Protein AF-A0A2P8VVJ1-F1 (afdb_monomer)

Secondary structure (DSSP, 8-state):
-EEEEEEEEE-TTS-EEEEEEEEEEETTEEEEEEEEEEEEES--TT--TT-EEEEEE-TTS-EEEEEESHHHHHHHIIIIITT---HHHHHHHHHHHHHHHHHHHHHHHHHHTT-

Nearest PDB structures (foldseek):
  8fmw-assembly1_Q  TM=5.947E-01  e=1.594E-02  Borreliella burgdorferi B31
  8cd1-assembly1_q  TM=5.871E-01  e=2.662E-02  Pseudomonas aeruginosa PAO1
  4v61-assembly1_AQ  TM=5.853E-01  e=1.470E-01  Spinacia oleracea
  8cwo-assembly1_Q  TM=5.794E-01  e=2.190E-01  Cutibacterium acnes
  5x8r-assembly1_q  TM=6.298E-01  e=2.598E-01  Spinacia oleracea

Foldseek 3Di:
DKFKWFFADQPPVQKTKTWTFWDDPDPPDIDGDPDTDIDIGNPPNPDDGGFIWMFDADPVRDTPDIGGCVVVVVVCCVPPVPVVQDPVNVVVVVVVVVVVVVVVVVVVVVVVVVD

Mean predicted aligned error: 8.22 Å

pLDDT: mean 87.02, std 8.82, range [57.69, 96.44]

Solvent-accessible surface area (backbone atoms only — not comparable to full-atom values): 6581 Å² total; per-residue (Å²): 88,48,31,39,26,33,30,68,42,71,41,97,84,64,28,27,37,30,38,45,46,30,35,52,81,46,99,93,42,72,43,73,52,93,57,94,42,76,47,80,40,65,83,52,80,89,60,56,70,70,41,55,29,35,33,29,35,49,100,84,70,44,80,75,46,77,42,76,30,64,66,60,53,51,48,48,43,59,74,58,54,67,78,73,60,47,73,68,58,51,52,51,49,54,54,50,53,49,53,51,51,52,54,52,54,54,54,50,55,54,48,68,72,72,108

Structure (mmCIF, N/CA/C/O backbone):
data_AF-A0A2P8VVJ1-F1
#
_entry.id   AF-A0A2P8VVJ1-F1
#
loop_
_atom_site.group_PDB
_atom_site.id
_atom_site.type_symbol
_atom_site.label_atom_id
_atom_site.label_alt_id
_atom_site.label_comp_id
_atom_site.label_asym_id
_atom_site.label_entity_id
_atom_site.label_seq_id
_atom_site.pdbx_PDB_ins_code
_atom_site.Cartn_x
_atom_site.Cartn_y
_atom_site.Cartn_z
_atom_site.occupancy
_atom_site.B_iso_or_equiv
_atom_site.auth_seq_id
_atom_site.auth_comp_id
_atom_site.auth_asym_id
_atom_site.auth_atom_id
_atom_site.pdbx_PDB_model_num
ATOM 1 N N . MET A 1 1 ? 13.318 -2.086 -0.746 1.00 86.94 1 MET A N 1
ATOM 2 C CA . MET A 1 1 ? 12.073 -1.415 -0.288 1.00 86.94 1 MET A CA 1
ATOM 3 C C . MET A 1 1 ? 11.083 -1.417 -1.442 1.00 86.94 1 MET A C 1
ATOM 5 O O . MET A 1 1 ? 11.535 -1.262 -2.576 1.00 86.94 1 MET A O 1
ATOM 9 N N . GLN A 1 2 ? 9.791 -1.642 -1.179 1.00 93.62 2 GLN A N 1
ATOM 10 C CA . GLN A 1 2 ? 8.765 -1.729 -2.223 1.00 93.62 2 GLN A CA 1
ATOM 11 C C . GLN A 1 2 ? 8.104 -0.368 -2.468 1.00 93.62 2 GLN A C 1
ATOM 13 O O . GLN A 1 2 ? 7.894 0.414 -1.540 1.00 93.62 2 GLN A O 1
ATOM 18 N N . TYR A 1 3 ? 7.780 -0.097 -3.726 1.00 95.56 3 TYR A N 1
ATOM 19 C CA . TYR A 1 3 ? 7.185 1.147 -4.189 1.00 95.56 3 TYR A CA 1
ATOM 20 C C . TYR A 1 3 ? 6.022 0.862 -5.131 1.00 95.56 3 TYR A C 1
ATOM 22 O O . TYR A 1 3 ? 6.100 -0.034 -5.969 1.00 95.56 3 TYR A O 1
ATOM 30 N N . LEU A 1 4 ? 4.975 1.674 -5.031 1.00 96.44 4 LEU A N 1
ATOM 31 C CA . LEU A 1 4 ? 3.916 1.749 -6.023 1.00 96.44 4 LEU A CA 1
ATOM 32 C C . LEU A 1 4 ? 4.305 2.845 -7.002 1.00 96.44 4 LEU A C 1
ATOM 34 O O . LEU A 1 4 ? 4.578 3.977 -6.596 1.00 96.44 4 LEU A O 1
ATOM 38 N N . ALA A 1 5 ? 4.321 2.515 -8.284 1.00 95.19 5 ALA A N 1
ATOM 39 C CA . ALA A 1 5 ? 4.716 3.431 -9.333 1.00 95.19 5 ALA A CA 1
ATOM 40 C C . ALA A 1 5 ? 3.720 3.418 -10.491 1.00 95.19 5 ALA A C 1
ATOM 42 O O . AL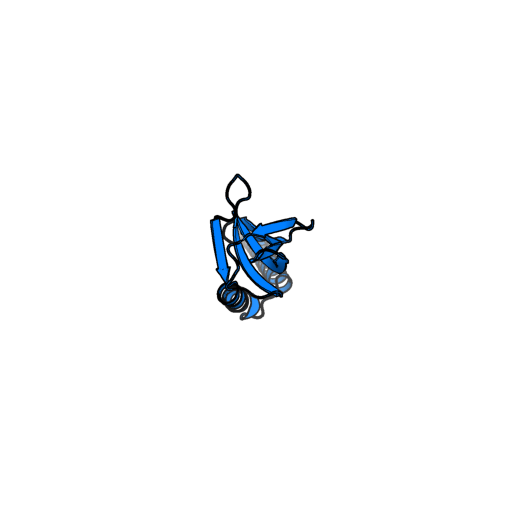A A 1 5 ? 3.026 2.433 -10.736 1.00 95.19 5 ALA A O 1
ATOM 43 N N . LYS A 1 6 ? 3.678 4.526 -11.227 1.00 93.88 6 LYS A N 1
ATOM 44 C CA . LYS A 1 6 ? 2.941 4.661 -12.481 1.00 93.88 6 LYS A CA 1
ATOM 45 C C . LYS A 1 6 ? 3.919 4.762 -13.640 1.00 93.88 6 LYS A C 1
ATOM 47 O O . LYS A 1 6 ? 4.851 5.562 -13.596 1.00 93.88 6 LYS A O 1
ATOM 52 N N . VAL A 1 7 ? 3.667 4.007 -14.701 1.00 92.19 7 VAL A N 1
ATOM 53 C CA . VAL A 1 7 ? 4.412 4.131 -15.958 1.00 92.19 7 VAL A CA 1
ATOM 54 C C . VAL A 1 7 ? 4.021 5.447 -16.631 1.00 92.19 7 VAL A C 1
ATOM 56 O O . VAL A 1 7 ? 2.846 5.658 -16.919 1.00 92.19 7 VAL A O 1
ATOM 59 N N . GLN A 1 8 ? 4.975 6.351 -16.853 1.00 87.50 8 GLN A N 1
ATOM 60 C CA . GLN A 1 8 ? 4.690 7.699 -17.358 1.00 87.50 8 GLN A CA 1
ATOM 61 C C . GLN A 1 8 ? 5.025 7.865 -18.839 1.00 87.50 8 GLN A C 1
ATOM 63 O O . GLN A 1 8 ? 4.275 8.539 -19.526 1.00 87.50 8 GLN A O 1
ATOM 68 N N . LYS A 1 9 ? 6.120 7.274 -19.340 1.00 75.56 9 LYS A N 1
ATOM 69 C CA . LYS A 1 9 ? 6.532 7.346 -20.757 1.00 75.56 9 LYS A CA 1
ATOM 70 C C . LYS A 1 9 ? 7.415 6.165 -21.129 1.00 75.56 9 LYS A C 1
ATOM 72 O O . LYS A 1 9 ? 8.135 5.647 -20.281 1.00 75.56 9 LYS A O 1
ATOM 77 N N . LYS A 1 10 ? 7.432 5.790 -22.411 1.00 67.06 10 LYS A N 1
ATOM 78 C CA . LYS A 1 10 ? 8.505 4.970 -22.994 1.00 67.06 10 LYS A CA 1
ATOM 79 C C . LYS A 1 10 ? 9.602 5.912 -23.493 1.00 67.06 10 LYS A C 1
ATOM 81 O O . LYS A 1 10 ? 9.376 6.687 -24.419 1.00 67.06 10 LYS A O 1
ATOM 86 N N . ALA A 1 11 ? 10.766 5.888 -22.853 1.00 63.56 11 ALA A N 1
ATOM 87 C CA . ALA A 1 11 ? 11.933 6.632 -23.298 1.00 63.56 11 ALA A CA 1
ATOM 88 C C . ALA A 1 11 ? 12.299 6.232 -24.739 1.00 63.56 11 ALA A C 1
ATOM 90 O O . ALA A 1 11 ? 12.162 5.074 -25.141 1.00 63.56 11 ALA A O 1
ATOM 91 N N . PHE A 1 12 ? 12.801 7.201 -25.506 1.00 57.69 12 PHE A N 1
ATOM 92 C CA . PHE A 1 12 ? 13.001 7.140 -26.963 1.00 57.69 12 PHE A CA 1
ATOM 93 C C . PHE A 1 12 ? 13.888 5.972 -27.454 1.00 57.69 12 PHE A C 1
ATOM 95 O O . PHE A 1 12 ? 13.866 5.630 -28.632 1.00 57.69 12 PHE A O 1
ATOM 102 N N . LEU A 1 13 ? 14.644 5.330 -26.555 1.00 62.88 13 LEU A N 1
ATOM 103 C CA . LEU A 1 13 ? 15.547 4.205 -26.834 1.00 62.88 13 LEU A CA 1
ATOM 104 C C . LEU A 1 13 ? 15.088 2.877 -26.195 1.00 62.88 13 LEU A C 1
ATOM 106 O O . LEU A 1 13 ? 15.912 2.036 -25.849 1.00 62.88 13 LEU A O 1
ATOM 110 N N . GLY A 1 14 ? 13.778 2.681 -26.005 1.00 62.72 14 GLY A N 1
ATOM 111 C CA . GLY A 1 14 ? 13.221 1.443 -25.432 1.00 62.72 14 GLY A CA 1
ATOM 112 C C . GLY A 1 14 ? 13.286 1.367 -23.903 1.00 62.72 14 GLY A C 1
ATOM 113 O O . GLY A 1 14 ? 13.012 0.317 -23.323 1.00 62.72 14 GLY A O 1
ATOM 114 N N . GLY A 1 15 ? 13.636 2.479 -23.253 1.00 71.62 15 GLY A N 1
ATOM 115 C CA . GLY A 1 15 ? 13.464 2.664 -21.816 1.00 71.62 15 GLY A CA 1
ATOM 116 C C . GLY A 1 15 ? 12.033 3.056 -21.459 1.00 71.62 15 GLY A C 1
ATOM 117 O O . GLY A 1 15 ? 11.188 3.258 -22.328 1.00 71.62 15 GLY A O 1
ATOM 118 N N . ALA A 1 16 ? 11.758 3.202 -20.175 1.00 83.44 16 ALA A N 1
ATOM 119 C CA . ALA A 1 16 ? 10.525 3.740 -19.642 1.00 83.44 16 ALA A CA 1
ATOM 120 C C . ALA A 1 16 ? 10.790 4.476 -18.329 1.00 83.44 16 ALA A C 1
ATOM 122 O O . ALA A 1 16 ? 11.697 4.123 -17.573 1.00 83.44 16 ALA A O 1
ATOM 123 N N . GLU A 1 17 ? 9.981 5.497 -18.082 1.00 88.56 17 GLU A N 1
ATOM 124 C CA . GLU A 1 17 ? 10.005 6.314 -16.875 1.00 88.56 17 GLU A CA 1
ATOM 125 C C . GLU A 1 17 ? 8.898 5.853 -15.928 1.00 88.56 17 GLU A C 1
ATOM 127 O O . GLU A 1 17 ? 7.734 5.704 -16.322 1.00 88.56 17 GLU A O 1
ATOM 132 N N . LEU A 1 18 ? 9.269 5.634 -14.671 1.00 91.19 18 LEU A N 1
ATOM 133 C CA . LEU A 1 18 ? 8.359 5.323 -13.581 1.00 91.19 18 LEU A CA 1
ATOM 134 C C . LEU A 1 18 ? 8.264 6.503 -12.633 1.00 91.19 18 LEU A C 1
ATOM 136 O O . LEU A 1 18 ? 9.260 6.894 -12.033 1.00 91.19 18 LEU A O 1
ATOM 140 N N . LEU A 1 19 ? 7.050 6.996 -12.434 1.00 93.44 19 LEU A N 1
ATOM 141 C CA . LEU A 1 19 ? 6.735 7.933 -11.372 1.00 93.44 19 LEU A CA 1
ATOM 142 C C . LEU A 1 19 ? 6.406 7.151 -10.101 1.00 93.44 19 LEU A C 1
ATOM 144 O O . LEU A 1 19 ? 5.406 6.432 -10.073 1.00 93.44 19 LEU A O 1
ATOM 148 N N . LEU A 1 20 ? 7.206 7.298 -9.050 1.00 94.69 20 LEU A N 1
ATOM 149 C CA . LEU A 1 20 ? 6.906 6.689 -7.757 1.00 94.69 20 LEU A CA 1
ATOM 150 C C . LEU A 1 20 ? 5.803 7.480 -7.051 1.00 94.69 20 LEU A C 1
ATOM 152 O O . LEU A 1 20 ? 5.862 8.705 -6.968 1.00 94.69 20 LEU A O 1
ATOM 156 N N . LEU A 1 21 ? 4.805 6.767 -6.537 1.00 95.69 21 LEU A N 1
ATOM 157 C CA . LEU A 1 21 ? 3.609 7.337 -5.919 1.00 95.69 21 LEU A CA 1
ATOM 158 C C . LEU A 1 21 ? 3.557 7.084 -4.416 1.00 95.69 21 LEU A C 1
ATOM 160 O O . LEU A 1 21 ? 3.175 7.967 -3.653 1.00 95.69 21 LEU A O 1
ATOM 164 N N . ALA A 1 22 ? 3.923 5.877 -3.993 1.00 96.19 22 ALA A N 1
ATOM 165 C CA . ALA A 1 22 ? 3.906 5.479 -2.595 1.00 96.19 22 ALA A CA 1
ATOM 166 C C . ALA A 1 22 ? 5.066 4.536 -2.290 1.00 96.19 22 ALA A C 1
ATOM 168 O O . ALA A 1 22 ? 5.560 3.839 -3.180 1.00 96.19 22 ALA A O 1
ATOM 169 N N . GLU A 1 23 ? 5.467 4.493 -1.028 1.00 95.25 23 GLU A N 1
ATOM 170 C CA . GLU A 1 23 ? 6.471 3.565 -0.527 1.00 95.25 23 GLU A CA 1
ATOM 171 C C . GLU A 1 23 ? 5.945 2.758 0.650 1.00 95.25 23 GLU A C 1
ATOM 173 O O . GLU A 1 23 ? 5.178 3.257 1.479 1.00 95.25 23 GLU A O 1
ATOM 178 N N . GLN A 1 24 ? 6.364 1.500 0.714 1.00 94.44 24 GLN A N 1
ATOM 179 C CA . GLN A 1 24 ? 6.089 0.641 1.848 1.00 94.44 24 GLN A CA 1
ATOM 180 C C . GLN A 1 24 ? 7.069 0.979 2.974 1.00 94.44 24 GLN A C 1
ATOM 182 O O . GLN A 1 24 ? 8.277 0.764 2.847 1.00 94.44 24 GLN A O 1
ATOM 187 N N . THR A 1 25 ? 6.548 1.499 4.081 1.00 90.75 25 THR A N 1
ATOM 188 C CA . THR A 1 25 ? 7.348 1.8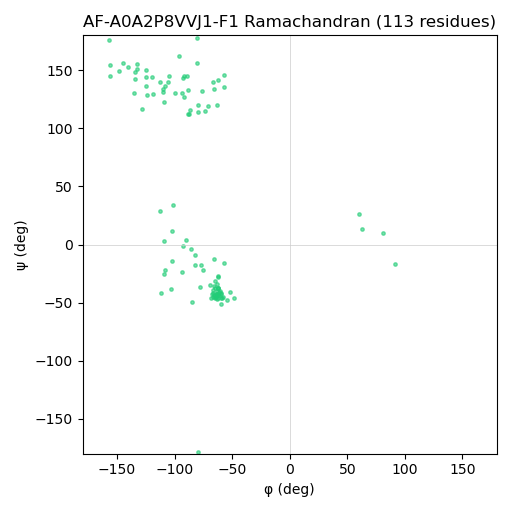71 5.261 1.00 90.75 25 THR A CA 1
ATOM 189 C C . THR A 1 25 ? 7.415 0.748 6.291 1.00 90.75 25 THR A C 1
ATOM 191 O O . THR A 1 25 ? 8.358 0.680 7.076 1.00 90.75 25 THR A O 1
ATOM 194 N N . SER A 1 26 ? 6.435 -0.157 6.279 1.00 89.25 26 SER A N 1
ATOM 195 C CA . SER A 1 26 ? 6.398 -1.385 7.079 1.00 89.25 26 SER A CA 1
ATOM 196 C C . SER A 1 26 ? 5.482 -2.417 6.416 1.00 89.25 26 SER A C 1
ATOM 198 O O . SER A 1 26 ? 4.839 -2.115 5.415 1.00 89.25 26 SER A O 1
ATOM 200 N N . GLU A 1 27 ? 5.400 -3.625 6.973 1.00 84.06 27 GLU A N 1
ATOM 201 C CA . GLU A 1 27 ? 4.656 -4.752 6.392 1.00 84.06 27 GLU A CA 1
ATOM 202 C C . GLU A 1 27 ? 3.228 -4.381 5.948 1.00 84.06 27 GLU A C 1
ATOM 204 O O . GLU A 1 27 ? 2.854 -4.658 4.811 1.00 84.06 27 GLU A O 1
ATOM 209 N N . SER A 1 28 ? 2.476 -3.661 6.786 1.00 82.38 28 SER A N 1
ATOM 210 C CA . SER A 1 28 ? 1.090 -3.253 6.514 1.00 82.38 28 SER A CA 1
ATOM 211 C C . SER A 1 28 ? 0.900 -1.756 6.245 1.00 82.38 28 SER A C 1
ATOM 213 O O . SER A 1 28 ? -0.233 -1.319 6.052 1.00 82.38 28 SER A O 1
ATOM 215 N N . THR A 1 29 ? 1.973 -0.955 6.219 1.00 87.94 29 THR A N 1
ATOM 216 C CA . THR A 1 29 ? 1.860 0.510 6.089 1.00 87.94 29 THR A CA 1
ATOM 217 C C . THR A 1 29 ? 2.540 1.025 4.833 1.00 87.94 29 THR A C 1
ATOM 219 O O . THR A 1 29 ? 3.725 0.783 4.594 1.00 87.94 29 THR A O 1
ATOM 222 N N . TRP A 1 30 ? 1.787 1.821 4.080 1.00 94.00 30 TRP A N 1
ATOM 223 C CA . TRP A 1 30 ? 2.254 2.549 2.911 1.00 94.00 30 TRP A CA 1
ATOM 224 C C . TRP A 1 30 ? 2.085 4.049 3.118 1.00 94.00 30 TRP A C 1
ATOM 226 O O . TRP A 1 30 ? 1.109 4.499 3.717 1.00 94.00 30 TRP A O 1
ATOM 236 N N . THR A 1 31 ? 3.025 4.830 2.599 1.00 94.31 31 THR A N 1
ATOM 237 C CA . THR A 1 31 ? 2.979 6.294 2.645 1.00 94.31 31 THR A CA 1
ATOM 238 C C . THR A 1 31 ? 3.104 6.870 1.251 1.00 94.31 31 THR A C 1
ATOM 240 O O . THR A 1 31 ? 3.944 6.432 0.464 1.00 94.31 31 THR A O 1
ATOM 243 N N . LEU A 1 32 ? 2.281 7.872 0.948 1.00 95.38 32 LEU A N 1
ATOM 244 C CA . LEU A 1 32 ? 2.389 8.618 -0.299 1.00 95.38 32 LEU A CA 1
ATOM 245 C C . LEU A 1 32 ? 3.694 9.414 -0.322 1.00 95.38 32 LEU A C 1
ATOM 247 O O . LEU A 1 32 ? 4.090 10.014 0.678 1.00 95.38 32 LEU A O 1
ATOM 251 N N . LEU A 1 33 ? 4.343 9.438 -1.481 1.00 93.38 33 LEU A N 1
ATOM 252 C CA . LEU A 1 33 ? 5.517 10.263 -1.705 1.00 93.38 33 LEU A CA 1
ATOM 253 C C . LEU A 1 33 ? 5.069 11.698 -1.990 1.00 93.38 33 LEU A C 1
ATOM 255 O O . LEU A 1 33 ? 4.349 11.965 -2.949 1.00 93.38 33 LEU A O 1
ATOM 259 N N . SER A 1 34 ? 5.509 12.633 -1.151 1.00 85.62 34 SER A N 1
ATOM 260 C CA . SER A 1 34 ? 5.163 14.056 -1.275 1.00 85.62 34 SER A CA 1
ATOM 261 C C . SER A 1 34 ? 5.914 14.764 -2.405 1.00 85.62 34 SER A C 1
ATOM 263 O O . SER A 1 34 ? 5.495 15.827 -2.856 1.00 85.62 34 SER A O 1
ATOM 265 N N . ALA A 1 35 ? 7.049 14.204 -2.826 1.00 88.44 35 ALA A N 1
ATOM 266 C CA . ALA A 1 35 ? 7.894 14.739 -3.883 1.00 88.44 35 ALA A CA 1
ATOM 267 C C . ALA A 1 35 ? 7.870 13.810 -5.097 1.00 88.44 35 ALA A C 1
ATOM 269 O O . ALA A 1 35 ? 7.937 12.587 -4.957 1.00 88.44 35 ALA A O 1
ATOM 270 N N . GLU A 1 36 ? 7.822 14.409 -6.284 1.00 84.38 36 GLU A N 1
ATOM 271 C CA . GLU A 1 36 ? 7.930 13.677 -7.539 1.00 84.38 36 GLU A CA 1
ATOM 272 C C . GLU A 1 36 ? 9.303 13.003 -7.629 1.00 84.38 36 GLU A C 1
ATOM 274 O O . GLU A 1 36 ? 10.349 13.653 -7.577 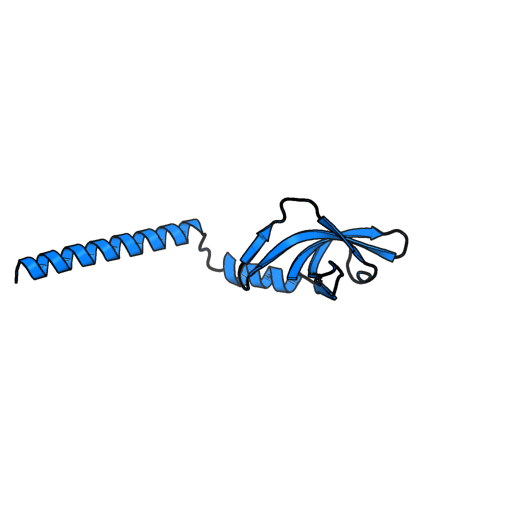1.00 84.38 36 GLU A O 1
ATOM 279 N N . ARG A 1 37 ? 9.289 11.675 -7.737 1.00 90.38 37 ARG A N 1
ATOM 280 C CA . ARG A 1 37 ? 10.488 10.852 -7.853 1.00 90.38 37 ARG A CA 1
ATOM 281 C C . ARG A 1 37 ? 10.330 9.947 -9.059 1.00 90.38 37 ARG A C 1
ATOM 283 O O . ARG A 1 37 ? 9.432 9.108 -9.091 1.00 90.38 37 ARG A O 1
ATOM 290 N N . ILE A 1 38 ? 11.206 10.139 -10.038 1.00 89.88 38 ILE A N 1
ATOM 291 C CA . ILE A 1 38 ? 11.191 9.402 -11.297 1.00 89.88 38 ILE A CA 1
ATOM 292 C C . ILE A 1 38 ? 12.367 8.430 -11.316 1.00 89.88 38 ILE A C 1
ATOM 294 O O . ILE A 1 38 ? 13.479 8.782 -10.923 1.00 89.88 38 ILE A O 1
ATOM 298 N N . VAL A 1 39 ? 12.110 7.202 -11.757 1.00 89.12 39 VAL A N 1
ATOM 299 C CA . VAL A 1 39 ? 13.132 6.175 -11.965 1.00 89.12 39 VAL A CA 1
ATOM 300 C C . VAL A 1 39 ? 13.056 5.697 -13.407 1.00 89.12 39 VAL A C 1
ATOM 302 O O . VAL A 1 39 ? 11.990 5.327 -13.897 1.00 89.12 39 VAL A O 1
ATOM 305 N N . GLU A 1 40 ? 14.195 5.693 -14.088 1.00 86.75 40 GLU A N 1
ATOM 306 C CA . G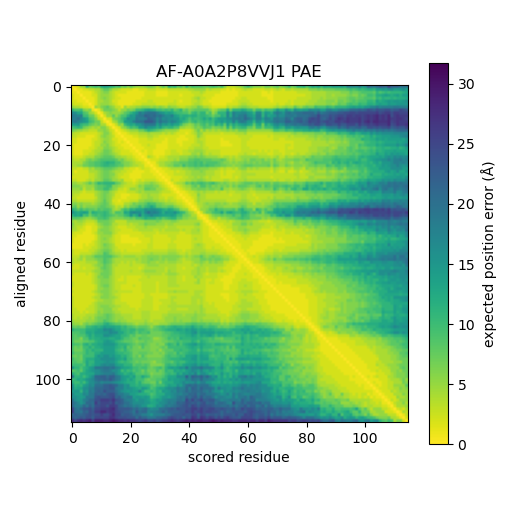LU A 1 40 ? 14.310 5.185 -15.451 1.00 86.75 40 GLU A CA 1
ATOM 307 C C . GLU A 1 40 ? 14.633 3.692 -15.458 1.00 86.75 40 GLU A C 1
ATOM 309 O O . GLU A 1 40 ? 15.381 3.182 -14.620 1.00 86.75 40 GLU A O 1
ATOM 314 N N . THR A 1 41 ? 14.090 2.967 -16.432 1.00 82.12 41 THR A N 1
ATOM 315 C CA . THR A 1 41 ? 14.381 1.544 -16.598 1.00 82.12 41 THR A CA 1
ATOM 316 C C . THR A 1 41 ? 14.163 1.066 -18.019 1.00 82.12 41 THR A C 1
ATOM 318 O O . THR A 1 41 ? 13.242 1.481 -18.708 1.00 82.12 41 THR A O 1
ATOM 321 N N . THR A 1 42 ? 14.988 0.128 -18.465 1.00 77.12 42 THR A N 1
ATOM 322 C CA . THR A 1 42 ? 14.840 -0.548 -19.762 1.00 77.12 42 THR A CA 1
ATOM 323 C C . THR A 1 42 ? 14.035 -1.844 -19.673 1.00 77.12 42 THR A C 1
ATOM 325 O O . THR A 1 42 ? 13.787 -2.495 -20.683 1.00 77.12 42 THR A O 1
ATOM 328 N N . ARG A 1 43 ? 13.593 -2.232 -18.467 1.00 70.00 43 ARG A N 1
ATOM 329 C CA . ARG A 1 43 ? 12.952 -3.531 -18.194 1.00 70.00 43 ARG A CA 1
ATOM 330 C C . ARG A 1 43 ? 11.423 -3.537 -18.346 1.00 70.00 43 ARG A C 1
ATOM 332 O O . ARG A 1 43 ? 10.801 -4.563 -18.098 1.00 70.00 43 ARG A O 1
ATOM 339 N N . LEU A 1 44 ? 10.801 -2.433 -18.769 1.00 68.38 44 LEU A N 1
ATOM 340 C CA . LEU A 1 44 ? 9.334 -2.264 -18.802 1.00 68.38 44 LEU A CA 1
ATOM 341 C C . LEU A 1 44 ? 8.699 -2.432 -20.187 1.00 68.38 44 LEU A C 1
ATOM 343 O O . LEU A 1 44 ? 7.697 -1.796 -20.504 1.00 68.38 44 LEU A O 1
ATOM 347 N N . LEU A 1 45 ? 9.243 -3.307 -21.027 1.00 65.81 45 LEU A N 1
ATOM 348 C CA . LEU A 1 45 ? 8.691 -3.523 -22.370 1.00 65.81 45 LEU A CA 1
ATOM 349 C C . LEU A 1 45 ? 7.249 -4.072 -22.341 1.00 65.81 45 LEU A C 1
ATOM 351 O O . LEU A 1 45 ? 6.482 -3.818 -23.269 1.00 65.81 45 LEU A O 1
ATOM 355 N N . ALA A 1 46 ? 6.877 -4.780 -21.267 1.00 78.19 46 ALA A N 1
ATOM 356 C CA . ALA A 1 46 ? 5.569 -5.414 -21.100 1.00 78.19 46 ALA A CA 1
ATOM 357 C C . ALA A 1 46 ? 4.456 -4.469 -20.607 1.00 78.19 46 ALA A C 1
ATOM 359 O O . ALA A 1 46 ? 3.281 -4.792 -20.762 1.00 78.19 46 ALA A O 1
ATOM 360 N N . PHE A 1 47 ? 4.799 -3.309 -20.039 1.00 84.38 47 PHE A N 1
ATOM 361 C CA . PHE A 1 47 ? 3.826 -2.391 -19.442 1.00 84.38 47 PHE A CA 1
ATOM 362 C C . PHE A 1 47 ? 3.584 -1.181 -20.351 1.00 84.38 47 PHE A C 1
ATOM 364 O O . PHE A 1 47 ? 4.482 -0.715 -21.060 1.00 84.38 47 PHE A O 1
ATOM 371 N N . GLN A 1 48 ? 2.346 -0.688 -20.371 1.00 86.56 48 GLN A N 1
ATOM 372 C CA . GLN A 1 48 ? 1.978 0.510 -21.123 1.00 86.56 48 GLN A CA 1
ATOM 373 C C . GLN A 1 48 ? 1.996 1.740 -20.219 1.00 86.56 48 GLN A C 1
ATOM 375 O O . GLN A 1 48 ? 1.996 1.639 -18.993 1.00 86.56 48 GLN A O 1
ATOM 380 N N . GLU A 1 49 ? 2.038 2.912 -20.845 1.00 89.31 49 GLU A N 1
ATOM 381 C CA . GLU A 1 49 ? 1.867 4.181 -20.146 1.00 89.31 49 GLU A CA 1
ATOM 382 C C . GLU A 1 49 ? 0.524 4.207 -19.403 1.00 89.31 49 GLU A C 1
ATOM 384 O O . GLU A 1 49 ? -0.504 3.780 -19.925 1.00 89.31 49 GLU A O 1
ATOM 389 N N . GLY A 1 50 ? 0.548 4.687 -18.162 1.00 89.69 50 GLY A N 1
ATOM 390 C CA . GLY A 1 50 ? -0.597 4.729 -17.259 1.00 89.69 50 GLY A CA 1
ATOM 391 C C . GLY A 1 50 ? -0.751 3.502 -16.358 1.00 89.69 50 GLY A C 1
ATOM 392 O O . GLY A 1 50 ? -1.440 3.612 -15.345 1.00 89.69 50 GLY A O 1
ATOM 393 N N . ASN A 1 51 ? -0.098 2.371 -16.653 1.00 92.38 51 ASN A N 1
ATOM 394 C CA . ASN A 1 51 ? -0.168 1.190 -15.791 1.00 92.38 51 ASN A CA 1
ATOM 395 C C . ASN A 1 51 ? 0.413 1.470 -14.399 1.00 92.38 51 ASN A C 1
ATOM 397 O O . ASN A 1 51 ? 1.443 2.137 -14.260 1.00 92.38 51 ASN A O 1
ATOM 401 N N . LEU A 1 52 ? -0.234 0.902 -13.381 1.00 95.25 52 LEU A N 1
ATOM 402 C CA . LEU A 1 52 ? 0.307 0.823 -12.031 1.00 95.25 52 LEU A CA 1
ATOM 403 C C . LEU A 1 52 ? 1.139 -0.449 -11.890 1.00 95.25 52 LEU A C 1
ATOM 405 O O . LEU A 1 52 ? 0.708 -1.537 -12.274 1.00 95.25 52 LEU A O 1
ATOM 409 N N . VAL A 1 53 ? 2.328 -0.297 -11.322 1.00 94.25 53 VAL A N 1
ATOM 410 C CA . VAL A 1 53 ? 3.265 -1.390 -11.073 1.00 94.25 53 VAL A CA 1
ATOM 411 C C . VAL A 1 53 ? 3.829 -1.287 -9.666 1.00 94.25 53 VAL A C 1
ATOM 413 O O . VAL A 1 53 ? 4.009 -0.194 -9.125 1.00 94.25 53 VAL A O 1
ATOM 416 N N . LEU A 1 54 ? 4.133 -2.438 -9.085 1.00 95.19 54 LEU A N 1
ATOM 417 C CA . LEU A 1 54 ? 4.925 -2.541 -7.872 1.00 95.19 54 LEU A CA 1
ATOM 418 C C . LEU A 1 54 ? 6.377 -2.753 -8.265 1.00 95.19 54 LEU A C 1
ATOM 420 O O . LEU A 1 54 ? 6.679 -3.627 -9.077 1.00 95.19 54 LEU A O 1
ATOM 424 N N . ILE A 1 55 ? 7.276 -1.968 -7.688 1.00 94.19 55 ILE A N 1
ATOM 425 C CA . ILE A 1 55 ? 8.707 -2.118 -7.919 1.00 94.19 55 ILE A CA 1
ATOM 426 C C . ILE A 1 55 ? 9.455 -2.279 -6.610 1.00 94.19 55 ILE A C 1
ATOM 428 O O . ILE A 1 55 ? 9.080 -1.712 -5.586 1.00 94.19 55 ILE A O 1
ATOM 432 N N . GLU A 1 56 ? 10.562 -3.001 -6.665 1.00 93.81 56 GLU A N 1
ATOM 433 C CA . GLU A 1 56 ? 11.524 -3.041 -5.573 1.00 93.81 56 GLU A CA 1
ATOM 434 C C . GLU A 1 56 ? 12.796 -2.330 -5.993 1.00 93.81 56 GLU A C 1
ATOM 436 O O . GLU A 1 56 ? 13.353 -2.598 -7.061 1.00 93.81 56 GLU A O 1
ATOM 441 N N . LEU A 1 57 ? 13.256 -1.436 -5.125 1.00 91.44 57 LEU A N 1
ATOM 442 C CA . LEU A 1 57 ? 14.541 -0.775 -5.273 1.00 91.44 57 LEU A CA 1
ATOM 443 C C . LEU A 1 57 ? 15.541 -1.348 -4.272 1.00 91.44 57 LEU A C 1
ATOM 445 O O . LEU A 1 57 ? 15.188 -1.620 -3.113 1.00 91.44 57 LEU A O 1
ATOM 449 N N . ASP A 1 58 ? 16.778 -1.518 -4.732 1.00 89.81 58 ASP A N 1
ATOM 450 C CA . ASP A 1 58 ? 17.921 -1.832 -3.880 1.00 89.81 58 ASP A CA 1
ATOM 451 C C . ASP A 1 58 ? 18.474 -0.580 -3.172 1.00 89.81 58 ASP A C 1
ATOM 453 O O . ASP A 1 58 ? 17.979 0.539 -3.331 1.00 89.81 58 ASP A O 1
ATOM 457 N N . ASN A 1 59 ? 19.541 -0.767 -2.394 1.00 87.62 59 ASN A N 1
ATOM 458 C CA . ASN A 1 59 ? 20.204 0.309 -1.651 1.00 87.62 59 ASN A CA 1
ATOM 459 C C . ASN A 1 59 ? 20.882 1.357 -2.557 1.00 87.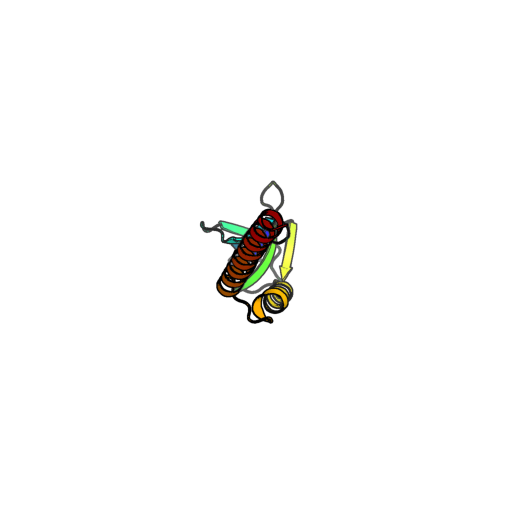62 59 ASN A C 1
ATOM 461 O O . ASN A 1 59 ? 21.296 2.407 -2.073 1.00 87.62 59 ASN A O 1
ATOM 465 N N . LEU A 1 60 ? 21.027 1.068 -3.852 1.00 87.19 60 LEU A N 1
ATOM 466 C CA . LEU A 1 60 ? 21.596 1.952 -4.866 1.00 87.19 60 LEU A CA 1
ATOM 467 C C . LEU A 1 60 ? 20.504 2.596 -5.737 1.00 87.19 60 LEU A C 1
ATOM 469 O O . LEU A 1 60 ? 20.825 3.212 -6.753 1.00 87.19 60 LEU A O 1
ATOM 473 N N . ASN A 1 61 ? 19.230 2.481 -5.339 1.00 84.75 61 ASN A N 1
ATOM 474 C CA . ASN A 1 61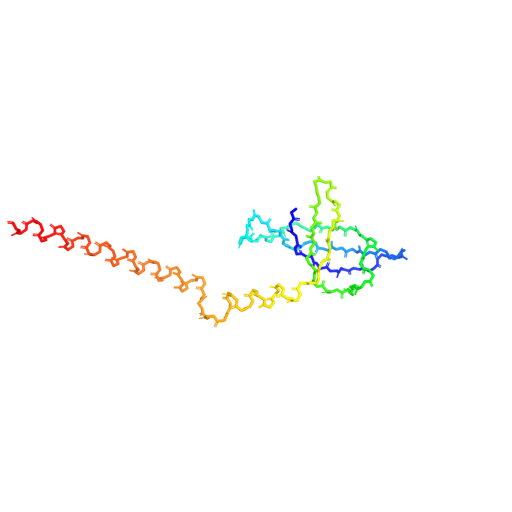 ? 18.055 2.943 -6.081 1.00 84.75 61 ASN A CA 1
ATOM 475 C C . ASN A 1 61 ? 17.891 2.304 -7.470 1.00 84.75 61 ASN A C 1
ATOM 477 O O . ASN A 1 61 ? 17.271 2.892 -8.356 1.00 84.75 61 ASN A O 1
ATOM 481 N N . GLN A 1 62 ? 18.415 1.097 -7.671 1.00 87.56 62 GLN A N 1
ATOM 482 C CA . GLN A 1 62 ? 18.229 0.340 -8.904 1.00 87.56 62 GLN A CA 1
ATOM 483 C C . GLN A 1 62 ? 17.019 -0.579 -8.793 1.00 87.56 62 GLN A C 1
ATOM 485 O O . GLN A 1 62 ? 16.740 -1.148 -7.737 1.00 87.56 62 GLN A O 1
ATOM 490 N N . ILE A 1 63 ? 16.307 -0.750 -9.908 1.00 89.69 63 ILE A N 1
ATOM 491 C CA . ILE A 1 63 ? 15.135 -1.623 -9.962 1.00 89.69 63 ILE A CA 1
ATOM 492 C C . ILE A 1 63 ? 15.565 -3.088 -9.935 1.00 89.69 63 ILE A C 1
ATOM 494 O O . ILE A 1 63 ? 16.160 -3.604 -10.888 1.00 89.69 63 ILE A O 1
ATOM 498 N N . VAL A 1 64 ? 15.184 -3.770 -8.862 1.00 91.75 64 VAL A N 1
ATOM 499 C CA . VAL A 1 64 ? 15.395 -5.205 -8.665 1.00 91.75 64 VAL A CA 1
ATOM 500 C C . VAL A 1 64 ? 14.275 -5.995 -9.328 1.00 91.75 64 VAL A C 1
ATOM 502 O O . VAL A 1 64 ? 14.544 -6.905 -10.112 1.00 91.75 64 VAL A O 1
ATOM 505 N N . SER A 1 65 ? 13.025 -5.612 -9.067 1.00 91.00 65 SER A N 1
ATOM 506 C CA . SER A 1 65 ? 11.838 -6.303 -9.569 1.00 91.00 65 SER A CA 1
ATOM 507 C C . SER A 1 65 ? 10.749 -5.315 -9.990 1.00 91.00 65 SER A C 1
ATOM 509 O O . SER A 1 65 ? 10.696 -4.181 -9.510 1.00 91.00 65 SER A O 1
ATOM 511 N N . VAL A 1 66 ? 9.909 -5.750 -10.932 1.00 91.12 66 VAL A N 1
ATOM 512 C CA . VAL A 1 66 ? 8.702 -5.045 -11.378 1.00 91.12 66 VAL A CA 1
ATOM 513 C C . VAL A 1 66 ? 7.584 -6.069 -11.482 1.00 91.12 66 VAL A C 1
ATOM 515 O O . VAL A 1 66 ? 7.762 -7.111 -12.112 1.00 91.12 66 VAL A O 1
ATOM 518 N N . GLN A 1 67 ? 6.439 -5.762 -10.890 1.00 93.00 67 GLN A N 1
ATOM 519 C CA . GLN A 1 67 ? 5.251 -6.602 -10.903 1.00 93.00 67 GLN A CA 1
ATOM 520 C C . GLN A 1 67 ? 4.021 -5.762 -11.249 1.00 93.00 67 GLN A C 1
ATOM 522 O O . GLN A 1 67 ? 3.969 -4.565 -10.963 1.00 93.00 67 GLN A O 1
ATOM 527 N N . ASP A 1 68 ? 3.029 -6.388 -11.875 1.00 93.31 68 ASP A N 1
ATOM 528 C CA . ASP A 1 68 ? 1.736 -5.753 -12.120 1.00 93.31 68 ASP A CA 1
ATOM 529 C C . ASP A 1 68 ? 1.018 -5.485 -10.786 1.00 93.31 68 ASP A C 1
ATOM 531 O O . ASP A 1 68 ? 0.985 -6.354 -9.913 1.00 93.31 68 ASP A O 1
ATOM 535 N N . ALA A 1 69 ? 0.460 -4.285 -10.609 1.00 95.94 69 ALA A N 1
ATOM 536 C CA . ALA A 1 69 ? -0.185 -3.911 -9.351 1.00 95.94 69 ALA A CA 1
ATOM 537 C C . ALA A 1 69 ? -1.661 -4.338 -9.258 1.00 95.94 69 ALA A C 1
ATOM 539 O O . ALA A 1 69 ? -2.273 -4.120 -8.218 1.00 95.94 69 ALA A O 1
ATOM 540 N N . THR A 1 70 ? -2.259 -4.929 -10.300 1.00 95.19 70 THR A N 1
ATOM 541 C CA . THR A 1 70 ? -3.705 -5.215 -10.349 1.00 95.19 70 THR A CA 1
ATOM 542 C C . THR A 1 70 ? -4.141 -6.125 -9.210 1.00 95.19 70 THR A C 1
ATOM 544 O O . THR A 1 70 ? -5.068 -5.771 -8.489 1.00 95.19 70 THR A O 1
ATOM 547 N N . SER A 1 71 ? -3.462 -7.263 -9.011 1.00 95.00 71 SER A N 1
ATOM 548 C CA . SER A 1 71 ? -3.806 -8.189 -7.920 1.00 95.00 71 SER A CA 1
ATOM 549 C C . SER A 1 71 ? -3.701 -7.495 -6.568 1.00 95.00 71 SER A C 1
ATOM 551 O O . SER A 1 71 ? -4.635 -7.537 -5.785 1.00 95.00 71 SER A O 1
ATOM 553 N N . TRP A 1 72 ? -2.610 -6.763 -6.346 1.00 94.69 72 TRP A N 1
ATOM 554 C CA . TRP A 1 72 ? -2.393 -6.034 -5.103 1.00 94.69 72 TRP A CA 1
ATOM 555 C C . TRP A 1 72 ? -3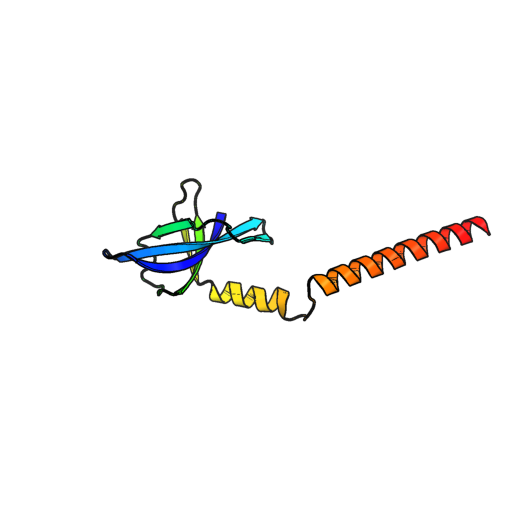.468 -4.966 -4.847 1.00 94.69 72 TRP A C 1
ATOM 557 O O . TRP A 1 72 ? -3.954 -4.845 -3.729 1.00 94.69 72 TRP A O 1
ATOM 567 N N . VAL A 1 73 ? -3.898 -4.219 -5.873 1.00 94.62 73 VAL A N 1
ATOM 568 C CA . VAL A 1 73 ? -5.005 -3.255 -5.742 1.00 94.62 73 VAL A CA 1
ATOM 569 C C . VAL A 1 73 ? -6.314 -3.969 -5.405 1.00 94.62 73 VAL A C 1
ATOM 571 O O . VAL A 1 73 ? -7.059 -3.489 -4.554 1.00 94.62 73 VAL A O 1
ATOM 574 N N . LEU A 1 74 ? -6.608 -5.101 -6.049 1.00 95.31 74 LEU A N 1
ATOM 575 C CA . LEU A 1 74 ? -7.809 -5.884 -5.750 1.00 95.31 74 LEU A CA 1
ATOM 576 C C . LEU A 1 74 ? -7.782 -6.424 -4.315 1.00 95.31 74 LEU A C 1
ATOM 578 O O . LEU A 1 74 ? -8.794 -6.323 -3.625 1.00 95.31 74 LEU A O 1
ATOM 582 N N . ASP A 1 75 ? -6.622 -6.878 -3.840 1.00 93.69 75 ASP A N 1
ATOM 583 C CA . ASP A 1 75 ? -6.436 -7.314 -2.457 1.00 93.69 75 ASP A CA 1
ATOM 584 C C . ASP A 1 75 ? -6.708 -6.161 -1.479 1.00 93.69 75 ASP A C 1
ATOM 586 O O . ASP A 1 75 ? -7.361 -6.367 -0.457 1.00 93.69 75 ASP A O 1
ATOM 590 N N . LEU A 1 76 ? -6.286 -4.926 -1.788 1.00 91.00 76 LEU A N 1
ATOM 591 C CA . LEU A 1 76 ? -6.615 -3.759 -0.959 1.00 91.00 76 LEU A CA 1
ATOM 592 C C . LEU A 1 76 ? -8.123 -3.489 -0.908 1.00 91.00 76 LEU A C 1
ATOM 594 O O . LEU A 1 76 ? -8.662 -3.182 0.156 1.00 91.00 76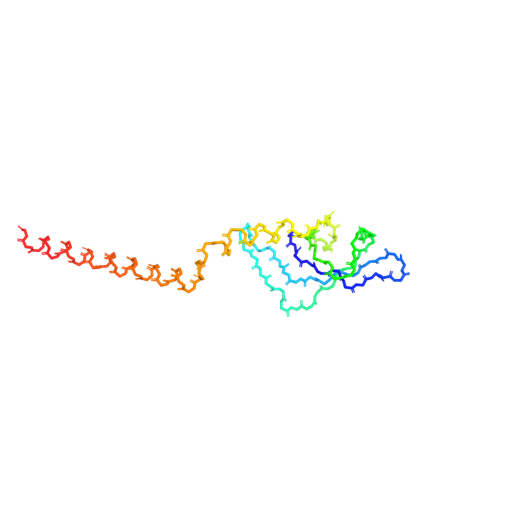 LEU A O 1
ATOM 598 N N . VAL A 1 77 ? -8.808 -3.593 -2.047 1.00 91.81 77 VAL A N 1
ATOM 599 C CA . VAL A 1 77 ? -10.265 -3.412 -2.111 1.00 91.81 77 VAL A CA 1
ATOM 600 C C . VAL A 1 77 ? -10.964 -4.472 -1.259 1.00 91.81 77 VAL A C 1
ATOM 602 O O . VAL A 1 77 ? -11.838 -4.135 -0.460 1.00 91.81 77 VAL A O 1
ATOM 605 N N . GLU A 1 78 ? -10.557 -5.734 -1.381 1.00 92.12 78 GLU A N 1
ATOM 606 C CA . GLU A 1 78 ? -11.126 -6.839 -0.610 1.00 92.12 78 GLU A CA 1
ATOM 607 C C . GLU A 1 78 ? -10.878 -6.683 0.897 1.00 92.12 78 GLU A C 1
ATOM 609 O O . GLU A 1 78 ? -11.809 -6.800 1.692 1.00 92.12 78 GLU A O 1
ATOM 614 N N . HIS A 1 79 ? -9.651 -6.361 1.308 1.00 88.88 79 HIS A N 1
ATOM 615 C CA . HIS A 1 79 ? -9.295 -6.323 2.727 1.00 88.88 79 HIS A CA 1
ATOM 616 C C . HIS A 1 79 ? -9.783 -5.061 3.443 1.00 88.88 79 HIS A C 1
ATOM 618 O O . HIS A 1 79 ? -10.173 -5.140 4.608 1.00 88.88 79 HIS A O 1
ATOM 624 N N . TYR A 1 80 ? -9.773 -3.904 2.773 1.00 85.44 80 TYR A N 1
ATOM 625 C CA . TYR A 1 80 ? -10.031 -2.618 3.430 1.00 85.44 80 TYR A CA 1
ATOM 626 C C . TYR A 1 80 ? -11.376 -1.989 3.071 1.00 85.44 80 TYR A C 1
ATOM 628 O O . TYR A 1 80 ? -11.904 -1.220 3.870 1.00 85.44 80 TYR A O 1
ATOM 636 N N . LEU A 1 81 ? -11.955 -2.294 1.904 1.00 87.56 81 LEU A N 1
ATOM 637 C CA . LEU A 1 81 ? -13.185 -1.636 1.444 1.00 87.56 81 LEU A CA 1
ATOM 638 C C . LEU A 1 81 ? -14.421 -2.545 1.496 1.00 87.56 81 LEU A C 1
ATOM 640 O O . LEU A 1 81 ? -15.536 -2.032 1.579 1.00 87.56 81 LEU A O 1
ATOM 644 N N . ALA A 1 82 ? -14.258 -3.874 1.503 1.00 87.69 82 ALA A N 1
ATOM 645 C CA . ALA A 1 82 ? -15.387 -4.812 1.472 1.00 87.69 82 ALA A CA 1
ATOM 646 C C . ALA A 1 82 ? -16.283 -4.750 2.721 1.00 87.69 82 ALA A C 1
ATOM 648 O O . ALA A 1 82 ? -17.491 -4.963 2.631 1.00 87.69 82 ALA A O 1
ATOM 649 N N . TYR A 1 83 ? -15.710 -4.437 3.885 1.00 82.62 83 TYR A N 1
ATOM 650 C CA . TYR A 1 83 ? -16.439 -4.436 5.157 1.00 82.62 83 TYR A CA 1
ATOM 651 C C . TYR A 1 83 ? -17.243 -3.155 5.406 1.00 82.62 83 TYR A C 1
ATOM 653 O O . TYR A 1 83 ? -18.009 -3.098 6.366 1.00 82.62 83 TYR A O 1
ATOM 661 N N . GLY A 1 84 ? -17.072 -2.119 4.575 1.00 81.25 84 GLY A N 1
ATOM 662 C CA . GLY A 1 84 ? -17.766 -0.836 4.735 1.00 81.25 84 GLY A CA 1
ATOM 663 C C . GLY A 1 84 ? -17.435 -0.094 6.037 1.00 81.25 84 GLY A C 1
ATOM 664 O O . GLY A 1 84 ? -18.139 0.847 6.400 1.00 81.25 84 GLY A O 1
ATOM 665 N N . VAL A 1 85 ? -16.385 -0.512 6.751 1.00 82.31 85 VAL A N 1
ATOM 666 C CA . VAL A 1 85 ? -15.903 0.150 7.965 1.00 82.31 85 VAL A CA 1
ATOM 667 C C . VAL A 1 85 ? -14.919 1.229 7.546 1.00 82.31 85 VAL A C 1
ATOM 669 O O . VAL A 1 85 ? -13.844 0.929 7.032 1.00 82.31 85 VAL A O 1
ATOM 672 N N . THR A 1 86 ? -15.293 2.488 7.755 1.00 84.75 86 THR A N 1
ATOM 673 C CA . THR A 1 86 ? -14.376 3.605 7.523 1.00 84.75 86 THR A CA 1
ATOM 674 C C . THR A 1 86 ? -13.436 3.773 8.720 1.00 84.75 86 THR A C 1
ATOM 676 O O . THR A 1 86 ? -13.789 3.369 9.835 1.00 84.75 86 THR A O 1
ATOM 679 N N . PRO A 1 87 ? -12.254 4.384 8.533 1.00 84.56 87 PRO A N 1
ATOM 680 C CA . PRO A 1 87 ? -11.359 4.710 9.641 1.00 84.56 87 PRO A CA 1
ATOM 681 C C . PRO A 1 87 ? -12.061 5.485 10.765 1.00 84.56 87 PRO A C 1
ATOM 683 O O . PRO A 1 87 ? -11.903 5.150 11.933 1.00 84.56 87 PRO A O 1
ATOM 686 N N . GLU A 1 88 ? -12.925 6.442 10.425 1.00 87.31 88 GLU A N 1
ATOM 687 C CA . GLU A 1 88 ? -13.676 7.239 11.401 1.00 87.31 88 GLU A CA 1
ATOM 688 C C . GLU A 1 88 ? -14.687 6.385 12.179 1.00 87.31 88 GLU A C 1
ATOM 690 O O . GLU A 1 88 ? -14.865 6.561 13.384 1.00 87.31 88 GLU A O 1
ATOM 695 N N . ALA A 1 89 ? -15.354 5.438 11.508 1.00 86.69 89 ALA A N 1
ATOM 696 C CA . ALA A 1 89 ? -16.267 4.508 12.166 1.00 86.69 89 ALA A CA 1
ATOM 697 C C . ALA A 1 89 ? -15.521 3.583 13.142 1.00 86.69 89 ALA A C 1
ATOM 699 O O . ALA A 1 89 ? -16.029 3.285 14.226 1.00 86.69 89 ALA A O 1
ATOM 700 N N . LEU A 1 90 ? -14.307 3.159 12.780 1.00 86.81 90 LEU A N 1
ATOM 701 C CA . LEU A 1 90 ? -13.444 2.359 13.644 1.00 86.81 90 LEU A CA 1
ATOM 702 C C . LEU A 1 90 ? -12.968 3.159 14.866 1.00 86.81 90 LEU A C 1
ATOM 704 O O . LEU A 1 90 ? -13.047 2.657 15.986 1.00 86.81 90 LEU A O 1
ATOM 708 N N . GLU A 1 91 ? -12.536 4.408 14.679 1.00 90.44 91 GLU A N 1
ATOM 709 C CA . GLU A 1 91 ? -12.155 5.306 15.779 1.00 90.44 91 GLU A CA 1
ATOM 710 C C . GLU A 1 91 ? -13.307 5.504 16.772 1.00 90.44 91 GLU A C 1
ATOM 712 O O . GLU A 1 91 ? -13.125 5.360 17.983 1.00 90.44 91 GLU A O 1
ATOM 717 N N . GLN A 1 92 ? -14.525 5.730 16.272 1.00 91.25 92 GLN A N 1
ATOM 718 C CA . GLN A 1 92 ? -15.715 5.852 17.118 1.00 91.25 92 GLN A CA 1
ATOM 719 C C . GLN A 1 92 ? -16.011 4.573 17.910 1.00 91.25 92 GLN A C 1
ATOM 721 O O . GLN A 1 92 ? -16.442 4.647 19.065 1.00 91.25 92 GLN A O 1
ATOM 726 N N . GLU A 1 93 ? -15.798 3.394 17.321 1.00 90.50 93 GLU A N 1
ATOM 727 C CA . GLU A 1 93 ? -15.968 2.122 18.028 1.00 90.50 93 GLU A CA 1
ATOM 728 C C . GLU A 1 93 ? -14.951 1.964 19.160 1.00 90.50 93 GLU A C 1
ATOM 730 O O . GLU A 1 93 ? -15.327 1.604 20.278 1.00 90.50 93 GLU A O 1
ATOM 735 N N . ILE A 1 94 ? -13.688 2.315 18.907 1.00 92.00 94 ILE A N 1
ATOM 736 C CA . ILE A 1 94 ? -12.623 2.296 19.915 1.00 92.00 94 ILE A CA 1
ATOM 737 C C . ILE A 1 94 ? -12.976 3.232 21.080 1.00 92.00 94 ILE A C 1
ATOM 739 O O . ILE A 1 94 ? -12.913 2.829 22.243 1.00 92.00 94 ILE A O 1
ATOM 743 N N . GLU A 1 95 ? -13.436 4.453 20.798 1.00 93.62 95 GLU A N 1
ATOM 744 C CA . GLU A 1 95 ? -13.869 5.395 21.836 1.00 93.62 95 GLU A CA 1
ATOM 745 C C . GLU A 1 95 ? -15.071 4.889 22.645 1.00 93.62 95 GLU A C 1
ATOM 747 O O . GLU A 1 95 ? -15.174 5.129 23.854 1.00 93.62 95 GLU A O 1
ATOM 752 N N . ARG A 1 96 ? -16.026 4.210 21.997 1.00 92.44 96 ARG A N 1
ATOM 753 C CA . ARG A 1 96 ? -17.164 3.586 22.688 1.00 92.44 96 ARG A CA 1
ATOM 754 C C . ARG A 1 96 ? -16.701 2.466 23.612 1.00 92.44 96 ARG A C 1
ATOM 756 O O . ARG A 1 96 ? -17.127 2.438 24.769 1.00 92.44 96 ARG A O 1
ATOM 763 N N . ALA A 1 97 ? -15.819 1.593 23.131 1.00 92.62 97 ALA A N 1
ATOM 764 C CA . ALA A 1 97 ? -15.249 0.511 23.922 1.00 92.62 97 ALA A CA 1
ATOM 765 C C . ALA A 1 97 ? -14.482 1.051 25.142 1.00 92.62 97 ALA A C 1
ATOM 767 O O . ALA A 1 97 ? -14.670 0.564 26.258 1.00 92.62 97 ALA A O 1
ATOM 768 N N . GLU A 1 98 ? -13.697 2.118 24.968 1.00 93.56 98 GLU A N 1
ATOM 769 C CA . GLU A 1 98 ? -12.967 2.766 26.062 1.00 93.56 98 GLU A CA 1
ATOM 770 C C . GLU A 1 98 ? -13.894 3.404 27.100 1.00 93.56 98 GLU A C 1
ATOM 772 O O . GLU A 1 98 ? -13.726 3.189 28.305 1.00 93.56 98 GLU A O 1
ATOM 777 N N . ARG A 1 99 ? -14.931 4.128 26.662 1.00 93.69 99 ARG A N 1
ATOM 778 C CA . ARG A 1 99 ? -15.945 4.673 27.580 1.00 93.69 99 ARG A CA 1
ATOM 779 C C . ARG A 1 99 ? -16.642 3.571 28.367 1.00 93.69 99 ARG A C 1
ATOM 781 O O . ARG A 1 99 ? -16.851 3.707 29.576 1.00 93.69 99 ARG A O 1
ATOM 788 N N . TRP A 1 100 ? -16.979 2.466 27.706 1.00 90.81 100 TRP A N 1
ATOM 789 C CA . TRP A 1 100 ? -17.593 1.331 28.381 1.00 90.81 100 TRP A CA 1
ATOM 790 C C . TRP A 1 100 ? -16.641 0.719 29.416 1.00 90.81 100 TRP A C 1
ATOM 792 O O . TRP A 1 100 ? -17.043 0.531 30.567 1.00 90.81 100 TRP A O 1
ATOM 802 N N . ARG A 1 101 ? -15.365 0.522 29.067 1.00 94.56 101 ARG A N 1
ATOM 803 C CA . ARG A 1 101 ? -14.324 0.034 29.985 1.00 94.56 101 ARG A CA 1
ATOM 804 C C . ARG A 1 101 ? -14.221 0.898 31.243 1.00 94.56 101 ARG A C 1
ATOM 806 O O . ARG A 1 101 ? -14.270 0.366 32.350 1.00 94.56 101 ARG A O 1
ATOM 813 N N . GLN A 1 102 ? -14.174 2.221 31.087 1.00 92.06 102 GLN A N 1
ATOM 814 C CA . GLN A 1 102 ? -14.123 3.163 32.212 1.00 92.06 102 GLN A CA 1
ATOM 815 C C . GLN A 1 102 ? -15.363 3.062 33.111 1.00 92.06 102 GLN A C 1
ATOM 817 O O . GLN A 1 102 ? -15.242 3.028 34.336 1.00 92.06 102 GLN A O 1
ATOM 822 N N . SER A 1 103 ? -16.558 2.962 32.519 1.00 92.00 103 SER A N 1
ATOM 823 C CA . SER A 1 103 ? -17.802 2.827 33.287 1.00 92.00 103 SER A CA 1
ATOM 824 C C . SER A 1 103 ? -17.843 1.542 34.126 1.00 92.00 103 SER A C 1
ATOM 826 O O . SER A 1 103 ? -18.307 1.566 35.267 1.00 92.00 103 SER A O 1
ATOM 828 N N . LEU A 1 104 ? -17.310 0.433 33.596 1.00 90.00 104 LEU A N 1
ATOM 829 C CA . LEU A 1 104 ? -17.215 -0.837 34.315 1.00 90.00 104 LEU A CA 1
ATOM 830 C C . LEU A 1 104 ? -16.244 -0.737 35.493 1.00 90.00 104 LEU A C 1
ATOM 832 O O . LEU A 1 104 ? -16.569 -1.207 36.581 1.00 90.00 104 LEU A O 1
ATOM 836 N N . THR A 1 105 ? -15.098 -0.077 35.305 1.00 89.25 105 THR A N 1
ATOM 837 C CA . THR A 1 105 ? -14.123 0.160 36.380 1.00 89.25 105 THR A CA 1
ATOM 838 C C . THR A 1 105 ? -14.702 1.012 37.509 1.00 89.25 105 THR A C 1
ATOM 840 O O . THR A 1 105 ? -14.518 0.688 38.679 1.00 89.25 105 THR A O 1
ATOM 843 N N . LEU A 1 106 ? -15.437 2.082 37.191 1.00 87.94 106 LEU A N 1
ATOM 844 C CA . LEU A 1 106 ? -16.092 2.902 38.217 1.00 87.94 106 LEU A CA 1
ATOM 845 C C . LEU A 1 106 ? -17.134 2.089 38.992 1.00 87.94 106 LEU A C 1
ATOM 847 O O . LEU A 1 106 ? -17.179 2.134 40.221 1.00 87.94 106 LEU A O 1
ATOM 851 N N . LYS A 1 107 ? -17.936 1.289 38.281 1.00 83.62 107 LYS A N 1
ATOM 852 C CA . LYS A 1 107 ? -18.972 0.463 38.902 1.00 83.62 107 LYS A CA 1
ATOM 853 C C . LYS A 1 107 ? -18.391 -0.632 39.799 1.00 83.62 107 LYS A C 1
ATOM 855 O O . LYS A 1 107 ? -18.973 -0.904 40.845 1.00 83.62 107 LYS A O 1
ATOM 860 N N . SER A 1 108 ? -17.252 -1.233 39.444 1.00 82.19 108 SER A N 1
ATOM 861 C CA . SER A 1 108 ? -16.582 -2.211 40.314 1.00 82.19 108 SER A CA 1
ATOM 862 C C . SER A 1 108 ? -16.038 -1.557 41.587 1.00 82.19 108 SER A C 1
ATOM 864 O O . SER A 1 108 ? -16.261 -2.073 42.676 1.00 82.19 108 SER A O 1
ATOM 866 N N . GLN A 1 109 ? -15.431 -0.370 41.479 1.00 82.00 109 GLN A N 1
ATOM 867 C CA . GLN A 1 109 ? -14.932 0.383 42.639 1.00 82.00 109 GLN A CA 1
ATOM 868 C C . GLN A 1 109 ? -16.048 0.805 43.606 1.00 82.00 109 GLN A C 1
ATOM 870 O O . GLN A 1 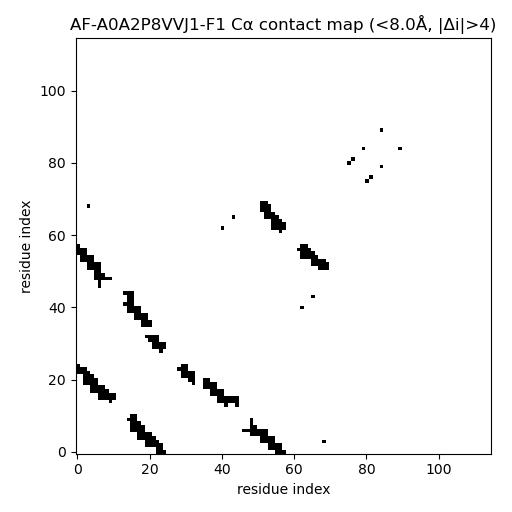109 ? -15.837 0.864 44.817 1.00 82.00 109 GLN A O 1
ATOM 875 N N . GLU A 1 110 ? -17.240 1.118 43.095 1.00 82.56 110 GLU A N 1
ATOM 876 C CA . GLU A 1 110 ? -18.405 1.405 43.938 1.00 82.56 110 GLU A CA 1
ATOM 877 C C . GLU A 1 110 ? -18.929 0.167 44.671 1.00 82.56 110 GLU A C 1
ATOM 879 O O . GLU A 1 110 ? -19.393 0.294 45.803 1.00 82.56 110 GLU A O 1
ATOM 884 N N . VAL A 1 111 ? -18.863 -1.014 44.051 1.00 79.00 111 VAL A N 1
ATOM 885 C CA . VAL A 1 111 ? -19.242 -2.284 44.689 1.00 79.00 111 VAL A CA 1
ATOM 886 C C . VAL A 1 111 ? -18.250 -2.642 45.794 1.00 79.00 111 VAL A C 1
ATOM 888 O O . VAL A 1 111 ? -18.685 -2.918 46.908 1.00 79.00 111 VAL A O 1
ATOM 891 N N . ASP A 1 112 ? -16.945 -2.526 45.537 1.00 70.38 112 ASP A N 1
ATOM 892 C CA . ASP A 1 112 ? -15.894 -2.782 46.534 1.00 70.38 112 ASP A CA 1
ATOM 893 C C . ASP A 1 112 ? -15.965 -1.818 47.729 1.00 70.38 112 ASP A C 1
ATOM 895 O O . ASP A 1 112 ? -15.573 -2.161 48.836 1.00 70.38 112 ASP A O 1
ATOM 899 N N . ARG A 1 113 ? -16.488 -0.602 47.525 1.00 71.00 113 ARG A N 1
ATOM 900 C CA . ARG A 1 113 ? -16.739 0.366 48.608 1.00 71.00 113 ARG A CA 1
ATOM 901 C C . ARG A 1 113 ? -17.985 0.064 49.439 1.00 71.00 113 ARG A C 1
ATOM 903 O O . ARG A 1 113 ? -18.147 0.666 50.499 1.00 71.00 113 ARG A O 1
ATOM 910 N N . ARG A 1 114 ? -18.901 -0.763 48.931 1.00 68.69 114 ARG A N 1
ATOM 911 C CA . ARG A 1 114 ? -20.168 -1.115 49.593 1.00 68.69 114 ARG A CA 1
ATOM 912 C C . ARG A 1 114 ? -20.142 -2.500 50.251 1.00 68.69 114 ARG A C 1
ATOM 914 O O . ARG A 1 114 ? -21.068 -2.784 51.009 1.00 68.69 114 ARG A O 1
ATOM 921 N N . ALA A 1 115 ? -19.154 -3.334 49.930 1.00 59.69 115 ALA A N 1
ATOM 922 C CA . ALA A 1 115 ? -18.886 -4.628 50.562 1.00 59.69 115 ALA A CA 1
ATOM 923 C C . ALA A 1 115 ? -18.025 -4.460 51.823 1.00 59.69 115 ALA A C 1
ATOM 925 O O . ALA A 1 115 ? -18.235 -5.253 52.768 1.00 59.69 115 ALA A O 1
#

Radius of gyration: 23.27 Å; Cα contacts (8 Å, |Δi|>4): 156; chains: 1; bounding box: 42×23×78 Å

Sequence (115 aa):
MQYLAKVQKKAFLGGAELLLLAEQTSESTWTLLSAERIVETTRLLAFQEGNLVLIELDNLNQIVSVQDATSWVLDLVEHYLAYGVTPEALEQEIERAERWRQSLTLKSQEVDRRA